Protein AF-A0A7X3SJD2-F1 (afdb_monomer_lite)

Sequence (103 aa):
MMNTTEATETREVTVKELVAAFKGKYINVSPMDHYGISINMQKATLELEEDDCSELYLVSRDEENRVTASICIDEDSIENIEKYDGTYTLNFAFCMTSVDISE

Secondary structure (DSSP, 8-state):
----------EE--HHHHHHHHTT--EEE--SS-SS----EEEEEEEEE-SSS-EEEEEEE-TT--EEEEEEEEGGGEEEEEEETTEEEEEEPSSPPP-----

Foldseek 3Di:
DDPPPPPQDKDWDALVVVLVLQPPHFDWDFAPDDDPDTDTDGRWHWDWDPPPWIKIKTFDADPVRDTPDIDIDTSQQFPIWIDGPNDIDTDGDPDDDDDDDDD

pLDDT: me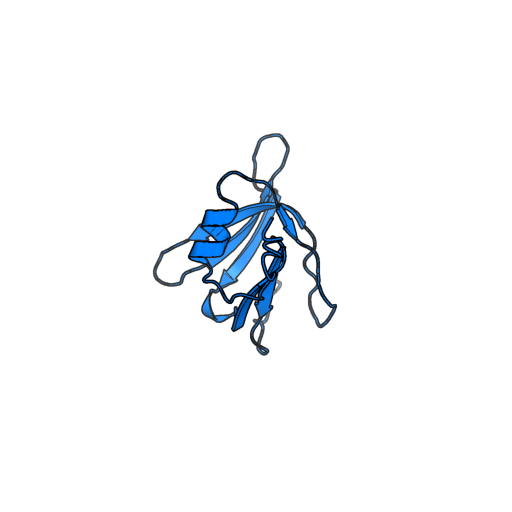an 85.81, std 13.48, range [36.19, 96.75]

Organism: NCBI:txid2681861

Structure (mmCIF, N/CA/C/O backbone):
data_AF-A0A7X3SJD2-F1
#
_entry.id   AF-A0A7X3SJD2-F1
#
loop_
_atom_site.group_PDB
_atom_site.id
_atom_site.type_symbol
_atom_site.label_atom_id
_atom_site.label_alt_id
_atom_site.label_comp_id
_atom_site.label_asym_id
_atom_site.label_entity_id
_atom_site.label_seq_id
_atom_site.pdbx_PDB_ins_code
_atom_site.Cartn_x
_atom_site.Cartn_y
_atom_site.Cartn_z
_atom_site.occupancy
_atom_site.B_iso_or_equiv
_atom_site.auth_seq_id
_atom_site.auth_comp_id
_atom_site.auth_asym_id
_atom_site.auth_atom_id
_atom_site.pdbx_PDB_model_num
ATOM 1 N N . MET A 1 1 ? -14.424 16.499 36.599 1.00 41.00 1 MET A N 1
ATOM 2 C CA . MET A 1 1 ? -14.407 16.336 35.133 1.00 41.00 1 MET A CA 1
ATOM 3 C C . MET A 1 1 ? -13.328 15.314 34.837 1.00 41.00 1 MET A C 1
ATOM 5 O O . MET A 1 1 ? -12.188 15.558 35.209 1.00 41.00 1 MET A O 1
ATOM 9 N N . MET A 1 2 ? -13.693 14.131 34.341 1.00 36.19 2 MET A N 1
ATOM 10 C CA . MET A 1 2 ? -12.709 13.117 33.958 1.00 36.19 2 MET A CA 1
ATOM 11 C C . MET A 1 2 ? -12.078 13.563 32.644 1.00 36.19 2 MET A C 1
ATOM 13 O O . MET A 1 2 ? -12.776 13.722 31.649 1.00 36.19 2 MET A O 1
ATOM 17 N N . ASN A 1 3 ? -10.776 13.825 32.683 1.00 46.53 3 ASN A N 1
ATOM 18 C CA . ASN A 1 3 ? -9.970 14.055 31.499 1.00 46.53 3 ASN A CA 1
ATOM 19 C C . ASN A 1 3 ? -9.703 12.667 30.904 1.00 46.53 3 ASN A C 1
ATOM 21 O O . ASN A 1 3 ? -8.821 11.953 31.375 1.00 46.53 3 ASN A O 1
ATOM 25 N N . THR A 1 4 ? -10.537 12.226 29.967 1.00 45.44 4 THR A N 1
ATOM 26 C CA . THR A 1 4 ? -10.240 11.040 29.162 1.00 45.44 4 THR A CA 1
ATOM 27 C C . THR A 1 4 ? -9.151 11.428 28.180 1.00 45.44 4 THR A C 1
ATOM 29 O O . THR A 1 4 ? -9.427 11.904 27.084 1.00 45.44 4 THR A O 1
ATOM 32 N N . THR A 1 5 ? -7.899 11.280 28.601 1.00 51.12 5 THR A N 1
ATOM 33 C CA . THR A 1 5 ? -6.797 11.117 27.661 1.00 51.12 5 THR A CA 1
ATOM 34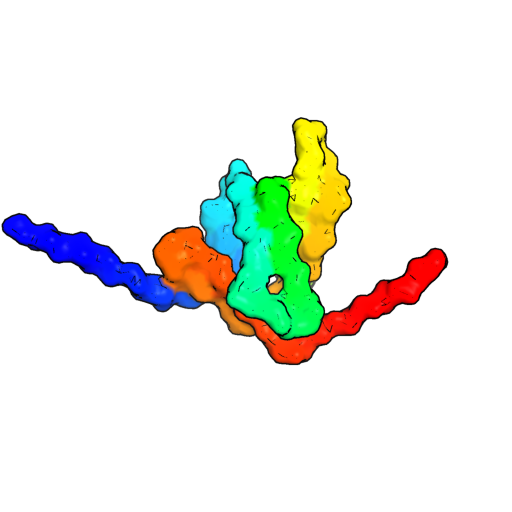 C C . THR A 1 5 ? -7.088 9.804 26.944 1.00 51.12 5 THR A C 1
ATOM 36 O O . THR A 1 5 ? -6.934 8.737 27.537 1.00 51.12 5 THR A O 1
ATOM 39 N N . GLU A 1 6 ? -7.626 9.866 25.726 1.00 55.78 6 GLU A N 1
ATOM 40 C CA . GLU A 1 6 ? -7.624 8.706 24.839 1.00 55.78 6 GLU A CA 1
ATOM 41 C C . GLU A 1 6 ? -6.155 8.312 24.688 1.00 55.78 6 GLU A C 1
ATOM 43 O O . GLU A 1 6 ? -5.354 9.071 24.146 1.00 55.78 6 GLU A O 1
ATOM 48 N N . ALA A 1 7 ? -5.765 7.194 25.297 1.00 53.19 7 ALA A N 1
ATOM 49 C CA . ALA A 1 7 ? -4.438 6.654 25.088 1.00 53.19 7 ALA A CA 1
ATOM 50 C C . ALA A 1 7 ? -4.351 6.293 23.603 1.00 53.19 7 ALA A C 1
ATOM 52 O O . ALA A 1 7 ? -5.101 5.443 23.122 1.00 53.19 7 ALA A O 1
ATOM 53 N N . THR A 1 8 ? -3.490 6.987 22.864 1.00 61.78 8 THR A N 1
ATOM 54 C CA . THR A 1 8 ? -3.167 6.667 21.475 1.00 61.78 8 THR A CA 1
ATOM 55 C C . THR A 1 8 ? -2.348 5.380 21.483 1.00 61.78 8 THR A C 1
ATOM 57 O O . THR A 1 8 ? -1.121 5.398 21.501 1.00 61.78 8 THR A O 1
ATOM 60 N N . GLU A 1 9 ? -3.030 4.242 21.579 1.00 71.69 9 GLU A N 1
ATOM 61 C CA . GLU A 1 9 ? -2.398 2.929 21.504 1.00 71.69 9 GLU A CA 1
ATOM 62 C C . GLU A 1 9 ? -2.131 2.571 20.040 1.00 71.69 9 GLU A C 1
ATOM 64 O O . GLU A 1 9 ? -3.000 2.730 19.175 1.00 71.69 9 GLU A O 1
ATOM 69 N N . THR A 1 10 ? -0.921 2.085 19.760 1.00 83.31 10 THR A N 1
ATOM 70 C CA . THR A 1 10 ? -0.603 1.456 18.476 1.00 83.31 10 THR A CA 1
ATOM 71 C C . THR A 1 10 ? -1.438 0.187 18.344 1.00 83.31 10 THR A C 1
ATOM 73 O O . THR A 1 10 ? -1.389 -0.682 19.216 1.00 83.31 10 THR A O 1
ATOM 76 N N . ARG A 1 11 ? -2.216 0.079 17.264 1.00 93.00 11 ARG A N 1
ATOM 77 C CA . ARG A 1 11 ? -3.063 -1.089 16.982 1.00 93.00 11 ARG A CA 1
ATOM 78 C C . ARG A 1 11 ? -2.701 -1.685 15.631 1.00 93.00 11 ARG A C 1
ATOM 80 O O . ARG A 1 11 ? -2.683 -0.959 14.640 1.00 93.00 11 ARG A O 1
ATOM 87 N N . GLU A 1 12 ? -2.502 -2.995 15.589 1.00 94.38 12 GLU A N 1
ATOM 88 C CA . GLU A 1 12 ? -2.355 -3.742 14.340 1.00 94.38 12 GLU A CA 1
ATOM 89 C C . GLU A 1 12 ? -3.703 -3.859 13.606 1.00 94.38 12 GLU A C 1
ATOM 91 O O . GLU A 1 12 ? -4.750 -4.040 14.239 1.00 94.38 12 GLU A O 1
ATOM 96 N N . VAL A 1 13 ? -3.699 -3.702 12.282 1.00 94.25 13 VAL A N 1
ATOM 97 C CA . VAL A 1 13 ? -4.904 -3.742 11.438 1.00 94.25 13 VAL A CA 1
ATOM 98 C C . VAL A 1 13 ? -4.687 -4.578 10.181 1.00 94.25 13 VAL A C 1
ATOM 100 O O . VAL A 1 13 ? -3.565 -4.781 9.736 1.00 94.25 13 VAL A O 1
ATOM 103 N N . THR A 1 14 ? -5.782 -5.018 9.573 1.00 93.88 14 THR A N 1
ATOM 104 C CA . THR A 1 14 ? -5.765 -5.738 8.288 1.00 93.88 14 THR A CA 1
ATOM 105 C C . THR A 1 14 ? -5.697 -4.792 7.081 1.00 93.88 14 THR A C 1
ATOM 107 O O . THR A 1 14 ? -6.076 -3.617 7.178 1.00 93.88 14 THR A O 1
ATOM 110 N N . VAL A 1 15 ? -5.315 -5.310 5.903 1.00 94.19 15 VAL A N 1
ATOM 111 C CA . VAL A 1 15 ? -5.378 -4.563 4.626 1.00 94.19 15 VAL A CA 1
ATOM 112 C C . VAL A 1 15 ? -6.801 -4.060 4.360 1.00 94.19 15 VAL A C 1
ATOM 114 O O . VAL A 1 15 ? -7.010 -2.909 3.969 1.00 94.19 15 VAL A O 1
ATOM 117 N N . LYS A 1 16 ? -7.810 -4.884 4.659 1.00 93.62 16 LYS A N 1
ATOM 118 C CA . LYS A 1 16 ? -9.228 -4.522 4.509 1.00 93.62 16 LYS A CA 1
ATOM 119 C C . LYS A 1 16 ? -9.626 -3.341 5.390 1.00 93.62 16 LYS A C 1
ATOM 121 O O . LYS A 1 16 ? -10.315 -2.432 4.924 1.00 93.62 16 LYS A O 1
ATOM 126 N N . GLU A 1 17 ? -9.187 -3.317 6.649 1.00 94.62 17 GLU A N 1
ATOM 127 C CA . GLU A 1 17 ? -9.427 -2.181 7.547 1.00 94.62 17 GLU A CA 1
ATOM 128 C C . GLU A 1 17 ? -8.736 -0.903 7.053 1.00 94.62 17 GLU A C 1
ATOM 130 O O . GLU A 1 17 ? -9.344 0.171 7.099 1.00 94.62 17 GLU A O 1
ATOM 135 N N . LEU A 1 18 ? -7.501 -1.014 6.550 1.00 95.69 18 LEU A N 1
ATOM 136 C CA . LEU A 1 18 ? -6.763 0.102 5.957 1.00 95.69 18 LEU A CA 1
ATOM 137 C C . LEU A 1 18 ? -7.529 0.701 4.765 1.00 95.69 18 LEU A C 1
ATOM 139 O O . LEU A 1 18 ? -7.819 1.899 4.747 1.00 95.69 18 LEU A O 1
ATOM 143 N N . VAL A 1 19 ? -7.907 -0.127 3.789 1.00 95.19 19 VAL A N 1
ATOM 144 C CA . VAL A 1 19 ? -8.611 0.312 2.572 1.00 95.19 19 VAL A CA 1
ATOM 145 C C . VAL A 1 19 ? -9.972 0.917 2.922 1.00 95.19 19 VAL A C 1
ATOM 147 O O . VAL A 1 19 ? -10.335 1.985 2.421 1.00 95.19 19 VAL A O 1
ATOM 150 N N . ALA A 1 20 ? -10.710 0.302 3.851 1.00 95.00 20 ALA A N 1
ATOM 151 C CA . ALA A 1 20 ? -11.983 0.835 4.326 1.00 95.00 20 ALA A CA 1
ATOM 152 C C . ALA A 1 20 ? -11.838 2.228 4.968 1.00 95.00 20 ALA A C 1
ATOM 154 O O . ALA A 1 20 ? -12.688 3.095 4.746 1.00 95.00 20 ALA A O 1
ATOM 155 N N . ALA A 1 21 ? -10.758 2.482 5.716 1.00 95.56 21 ALA A N 1
ATOM 156 C CA . ALA A 1 21 ? -10.517 3.772 6.368 1.00 95.56 21 ALA A CA 1
ATOM 157 C C . ALA A 1 21 ? -10.307 4.933 5.372 1.00 95.56 21 ALA A C 1
ATOM 159 O O . ALA A 1 21 ? -10.653 6.090 5.674 1.00 95.56 21 ALA A O 1
ATOM 160 N N . PHE A 1 22 ? -9.785 4.626 4.180 1.00 95.88 22 PHE A N 1
ATOM 161 C CA . PHE A 1 22 ? -9.461 5.596 3.129 1.00 95.88 22 PHE A CA 1
ATOM 162 C C . PHE A 1 22 ? -10.364 5.527 1.895 1.00 95.88 22 PHE A C 1
ATOM 164 O O . PHE A 1 22 ? -10.127 6.246 0.925 1.00 95.88 22 PHE A O 1
ATOM 171 N N . LYS A 1 23 ? -11.447 4.743 1.932 1.00 94.81 23 LYS A N 1
ATOM 172 C CA . LYS A 1 23 ? -12.394 4.636 0.817 1.00 94.81 23 LYS A CA 1
ATOM 173 C C . LYS A 1 23 ? -12.902 6.013 0.369 1.00 94.81 23 LYS A C 1
ATOM 175 O O . LYS A 1 23 ? -13.494 6.756 1.152 1.00 94.81 23 LYS A O 1
ATOM 180 N N . GLY A 1 24 ? -12.671 6.337 -0.906 1.00 91.12 24 GLY A N 1
ATOM 181 C CA . GLY A 1 24 ? -13.066 7.610 -1.522 1.00 91.12 24 GLY A CA 1
AT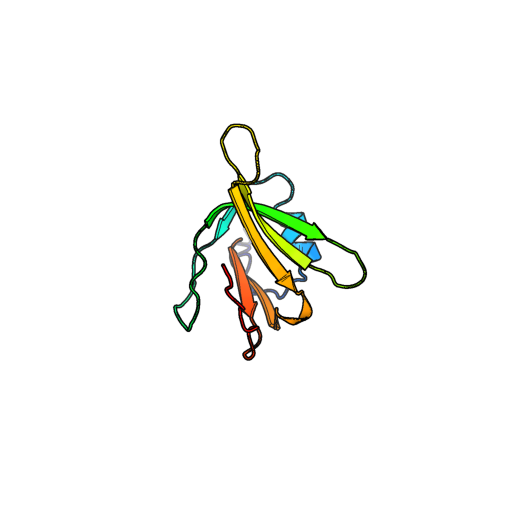OM 182 C C . GLY A 1 24 ? -12.233 8.826 -1.096 1.00 91.12 24 GLY A C 1
ATOM 183 O O . GLY A 1 24 ? -12.629 9.955 -1.381 1.00 91.12 24 GLY A O 1
ATOM 184 N N . LYS A 1 25 ? -11.105 8.622 -0.405 1.00 94.31 25 LYS A N 1
ATOM 185 C CA . LYS A 1 25 ? -10.184 9.681 0.018 1.00 94.31 25 LYS A CA 1
ATOM 186 C C . LYS A 1 25 ? -8.877 9.589 -0.754 1.00 94.31 25 LYS A C 1
ATOM 188 O O . LYS A 1 25 ? -8.455 8.510 -1.160 1.00 94.31 25 LYS A O 1
ATOM 193 N N . TYR A 1 26 ? -8.218 10.734 -0.875 1.00 94.62 26 TYR A N 1
ATOM 194 C CA . TYR A 1 26 ? -6.829 10.787 -1.298 1.00 94.62 26 TYR A CA 1
ATOM 195 C C . TYR A 1 26 ? -5.902 10.616 -0.099 1.00 94.62 26 TYR A C 1
ATOM 197 O O . TYR A 1 26 ? -6.168 11.157 0.978 1.00 94.62 26 TYR A O 1
ATOM 205 N N . ILE A 1 27 ? -4.808 9.895 -0.313 1.00 95.25 27 ILE A N 1
ATOM 206 C CA . ILE A 1 27 ? -3.746 9.677 0.661 1.00 95.25 27 ILE A CA 1
ATOM 207 C C . ILE A 1 27 ? -2.415 10.204 0.137 1.00 95.25 27 ILE A C 1
ATOM 209 O O . ILE A 1 27 ? -2.204 10.350 -1.070 1.00 95.25 27 ILE A O 1
ATOM 213 N N . ASN A 1 28 ? -1.509 10.453 1.073 1.00 94.94 28 ASN A N 1
ATOM 214 C CA . ASN A 1 28 ? -0.103 10.663 0.781 1.00 94.94 28 ASN A CA 1
ATOM 215 C C . ASN A 1 28 ? 0.665 9.475 1.351 1.00 94.94 28 ASN A C 1
ATOM 217 O O . ASN A 1 28 ? 0.472 9.117 2.512 1.00 94.94 28 ASN A O 1
ATOM 221 N N . VAL A 1 29 ? 1.513 8.877 0.525 1.00 94.69 29 VAL A N 1
ATOM 222 C CA . VAL A 1 29 ? 2.406 7.787 0.907 1.00 94.69 29 VAL A CA 1
ATOM 223 C C . VAL A 1 29 ? 3.795 8.380 1.019 1.00 94.69 29 VAL A C 1
ATOM 225 O O . VAL A 1 29 ? 4.289 8.989 0.069 1.00 94.69 29 VAL A O 1
ATOM 228 N N . SER A 1 30 ? 4.406 8.208 2.183 1.00 93.25 30 SER A N 1
ATOM 229 C CA . SER A 1 30 ? 5.749 8.692 2.471 1.00 93.25 30 SER A CA 1
ATOM 230 C C . SER A 1 30 ? 6.582 7.544 3.033 1.00 93.25 30 SER A C 1
ATOM 232 O O . SER A 1 30 ? 6.061 6.759 3.826 1.00 93.25 30 SER A O 1
ATOM 234 N N . PRO A 1 31 ? 7.868 7.453 2.673 1.00 90.19 31 PRO A N 1
ATOM 235 C CA . PRO A 1 31 ? 8.769 6.471 3.258 1.00 90.19 31 PRO A CA 1
ATOM 236 C C . PRO A 1 31 ? 9.021 6.809 4.734 1.00 90.19 31 PRO A C 1
ATOM 238 O O . PRO A 1 31 ? 9.267 7.969 5.069 1.00 90.19 31 PRO A O 1
ATOM 241 N N . MET A 1 32 ? 8.965 5.802 5.609 1.00 86.44 32 MET A N 1
ATOM 242 C CA . MET A 1 32 ? 9.366 5.945 7.016 1.00 86.44 32 MET A CA 1
ATOM 243 C C . MET A 1 32 ? 10.891 5.829 7.184 1.00 86.44 32 MET A C 1
ATOM 245 O O . MET A 1 32 ? 11.468 6.507 8.030 1.00 86.44 32 MET A O 1
ATOM 249 N N . ASP A 1 33 ? 11.533 5.016 6.341 1.00 79.50 33 ASP A N 1
ATOM 250 C CA . ASP A 1 33 ? 12.984 4.844 6.217 1.00 79.50 33 ASP A CA 1
ATOM 251 C C . ASP A 1 33 ? 13.336 4.491 4.753 1.00 79.50 33 ASP A C 1
ATOM 253 O O . ASP A 1 33 ? 12.449 4.271 3.922 1.00 79.50 33 ASP A O 1
ATOM 257 N N . HIS A 1 34 ? 14.623 4.440 4.419 1.00 69.31 34 HIS A N 1
ATOM 258 C CA . HIS A 1 34 ? 15.157 4.162 3.096 1.00 69.31 34 HIS A CA 1
ATOM 259 C C . HIS A 1 34 ? 16.109 2.957 3.119 1.00 69.31 34 HIS A C 1
ATOM 261 O O . HIS A 1 34 ? 17.329 3.104 3.214 1.00 69.31 34 HIS A O 1
ATOM 267 N N . TYR A 1 35 ? 15.550 1.763 2.916 1.00 67.88 35 TYR A N 1
ATOM 268 C CA . TYR A 1 35 ? 16.306 0.553 2.588 1.00 67.88 35 TYR A CA 1
ATOM 269 C C . TYR A 1 35 ? 15.786 -0.043 1.273 1.00 67.88 35 TYR A C 1
ATOM 271 O O . TYR A 1 35 ? 14.626 -0.426 1.168 1.00 67.88 35 TYR A O 1
ATOM 279 N N . GLY A 1 36 ? 16.638 -0.118 0.245 1.00 73.75 36 GLY A N 1
ATOM 280 C CA . GLY A 1 36 ? 16.256 -0.650 -1.068 1.00 73.75 36 GLY A CA 1
ATOM 281 C C . GLY A 1 36 ? 15.376 0.312 -1.879 1.00 73.75 36 GLY A C 1
ATOM 282 O O . GLY A 1 36 ? 15.907 1.145 -2.612 1.00 73.75 36 GLY A O 1
ATOM 283 N N . ILE A 1 37 ? 14.048 0.192 -1.761 1.00 78.19 37 ILE A N 1
ATOM 284 C CA . ILE A 1 37 ? 13.050 0.959 -2.531 1.00 78.19 37 ILE A CA 1
ATOM 285 C C . ILE A 1 37 ? 12.349 1.967 -1.614 1.00 78.19 37 ILE A C 1
ATOM 287 O O . ILE A 1 37 ? 11.902 1.629 -0.524 1.00 78.19 37 ILE A O 1
ATOM 291 N N . SER A 1 38 ? 12.214 3.209 -2.081 1.00 85.44 38 SER A N 1
ATOM 292 C CA . SER A 1 38 ? 11.475 4.266 -1.388 1.00 85.44 38 SER A CA 1
ATOM 293 C C . SER A 1 38 ? 10.225 4.634 -2.179 1.00 85.44 38 SER A C 1
ATOM 295 O O . SER A 1 38 ? 10.334 5.142 -3.295 1.00 85.44 38 SER A O 1
ATOM 297 N N . ILE A 1 39 ? 9.045 4.441 -1.589 1.00 88.56 39 ILE A N 1
ATOM 298 C CA . ILE A 1 39 ? 7.763 4.779 -2.214 1.00 88.56 39 ILE A CA 1
ATOM 299 C C . ILE A 1 39 ? 7.297 6.141 -1.699 1.00 88.56 39 ILE A C 1
ATOM 301 O O . ILE A 1 39 ? 7.072 6.320 -0.504 1.00 88.56 39 ILE A O 1
ATOM 305 N N . ASN A 1 40 ? 7.149 7.108 -2.606 1.00 92.69 40 ASN A N 1
ATOM 306 C CA . ASN A 1 40 ? 6.554 8.408 -2.310 1.00 92.69 40 ASN A CA 1
ATOM 307 C C . ASN A 1 40 ? 5.476 8.718 -3.347 1.00 92.69 40 ASN A C 1
ATOM 309 O O . ASN A 1 40 ? 5.758 8.760 -4.545 1.00 92.69 40 ASN A O 1
ATOM 313 N N . MET A 1 41 ? 4.247 8.924 -2.883 1.00 94.12 41 MET A N 1
ATOM 314 C CA . MET A 1 41 ? 3.103 9.233 -3.734 1.00 94.12 41 MET A CA 1
ATOM 315 C C . MET A 1 41 ? 2.271 10.332 -3.083 1.00 94.12 41 MET A C 1
ATOM 317 O O . MET A 1 41 ? 1.993 10.292 -1.886 1.00 94.12 41 MET A O 1
ATOM 321 N N . GLN A 1 42 ? 1.842 11.310 -3.875 1.00 91.75 42 GLN A N 1
ATOM 322 C CA . GLN A 1 42 ? 0.935 12.365 -3.431 1.00 91.75 42 GLN A CA 1
ATOM 323 C C . GLN A 1 42 ? -0.414 12.171 -4.104 1.00 91.75 42 GLN A C 1
ATOM 325 O O . GLN A 1 42 ? -0.466 11.875 -5.298 1.00 91.75 42 GLN A O 1
ATOM 330 N N . LYS A 1 43 ? -1.497 12.402 -3.356 1.00 91.75 43 LYS A N 1
ATOM 331 C CA . LYS A 1 43 ? -2.862 12.357 -3.897 1.00 91.75 43 LYS A CA 1
ATOM 332 C C . LYS A 1 43 ? -3.222 10.988 -4.516 1.00 91.75 43 LYS A C 1
ATOM 334 O O . LYS A 1 43 ? -3.919 10.925 -5.525 1.00 91.75 43 LYS A O 1
ATOM 339 N N . ALA A 1 44 ? -2.750 9.904 -3.900 1.00 94.50 44 ALA A N 1
ATOM 340 C CA . ALA A 1 44 ? -3.033 8.532 -4.322 1.00 94.50 44 ALA A CA 1
ATOM 341 C C . ALA A 1 44 ? -4.360 8.010 -3.738 1.00 94.50 44 ALA A C 1
ATOM 343 O O . ALA A 1 44 ? -4.889 8.582 -2.785 1.00 94.50 44 ALA A O 1
ATOM 344 N N . THR A 1 45 ? -4.891 6.918 -4.282 1.00 95.88 45 THR A N 1
ATOM 345 C CA . THR A 1 45 ? -6.017 6.148 -3.731 1.00 95.88 45 THR A CA 1
ATOM 346 C C . THR A 1 45 ? -5.562 4.747 -3.331 1.00 95.88 45 THR A C 1
ATOM 348 O O . THR A 1 45 ? -4.597 4.228 -3.890 1.00 95.88 45 THR A O 1
ATOM 351 N N . LEU A 1 46 ? -6.253 4.151 -2.352 1.00 95.69 46 LEU A N 1
ATOM 352 C CA . LEU A 1 46 ? -6.093 2.740 -1.999 1.00 95.69 46 LEU A CA 1
ATOM 353 C C . LEU A 1 46 ? -7.198 1.919 -2.647 1.00 95.69 46 LEU A C 1
ATOM 355 O O . LEU A 1 46 ? -8.380 2.240 -2.492 1.00 95.69 46 LEU A O 1
ATOM 359 N N . GLU A 1 47 ? -6.803 0.859 -3.335 1.00 94.75 47 GLU A N 1
ATOM 360 C CA . GLU A 1 47 ? -7.700 -0.093 -3.982 1.00 94.75 47 GLU A CA 1
ATOM 361 C C . GLU A 1 47 ? -7.303 -1.510 -3.549 1.00 94.75 47 GLU A C 1
ATOM 363 O O . GLU A 1 47 ? -6.140 -1.762 -3.243 1.00 94.75 47 GLU A O 1
ATOM 368 N N . LEU A 1 48 ? -8.287 -2.402 -3.439 1.00 93.38 48 LEU A N 1
ATOM 369 C CA . LEU A 1 48 ? -8.088 -3.791 -3.033 1.00 93.38 48 LEU A CA 1
ATOM 370 C C . LEU A 1 48 ? -8.717 -4.691 -4.086 1.00 93.38 48 LEU A C 1
ATOM 372 O O . LEU A 1 48 ? -9.911 -4.549 -4.365 1.00 93.38 48 LEU A O 1
ATOM 376 N N . GLU A 1 49 ? -7.920 -5.599 -4.628 1.00 92.00 49 GLU A N 1
ATOM 377 C CA . GLU A 1 49 ? -8.393 -6.720 -5.432 1.00 92.00 49 GLU A CA 1
ATOM 378 C C . GLU A 1 49 ? -8.526 -7.933 -4.506 1.00 92.00 49 GLU A C 1
ATOM 380 O O . GLU A 1 49 ? -7.582 -8.284 -3.807 1.00 92.00 49 GLU A O 1
ATOM 385 N N . GLU A 1 50 ? -9.732 -8.504 -4.416 1.00 82.56 50 GLU A N 1
ATOM 386 C CA . GLU A 1 50 ? -10.068 -9.599 -3.486 1.00 82.56 50 GLU A CA 1
ATOM 387 C C . GLU A 1 50 ? -10.156 -10.967 -4.194 1.00 82.56 50 GLU A C 1
ATOM 389 O O . GLU A 1 50 ? -10.888 -11.844 -3.731 1.00 82.56 50 GLU A O 1
ATOM 394 N N . ASP A 1 51 ? -9.462 -11.134 -5.324 1.00 79.50 51 ASP A N 1
ATOM 395 C CA . ASP A 1 51 ? -9.396 -12.407 -6.054 1.00 79.50 51 ASP A CA 1
ATOM 396 C C . ASP A 1 51 ? -8.506 -13.429 -5.296 1.00 79.50 51 ASP A C 1
ATOM 398 O O . ASP A 1 51 ? -8.335 -13.339 -4.080 1.00 79.50 51 ASP A O 1
ATOM 402 N N . ASP A 1 52 ? -7.980 -14.461 -5.967 1.00 62.38 52 ASP A N 1
ATOM 403 C CA . ASP A 1 52 ? -7.293 -15.593 -5.311 1.00 62.38 52 ASP A CA 1
ATOM 404 C C . ASP A 1 52 ? -6.072 -15.185 -4.448 1.00 62.38 52 ASP A C 1
ATOM 406 O O . ASP A 1 52 ? -5.723 -15.915 -3.517 1.00 62.38 52 ASP A O 1
ATOM 410 N N . CYS A 1 53 ? -5.476 -14.014 -4.707 1.00 64.25 53 CYS A N 1
ATOM 411 C CA . CYS A 1 53 ? -4.515 -13.337 -3.833 1.00 64.25 53 CYS A CA 1
ATOM 412 C C . CYS A 1 53 ? -5.023 -11.916 -3.547 1.00 64.25 53 CYS A C 1
ATOM 414 O O . CYS A 1 53 ? -5.279 -11.160 -4.484 1.00 64.25 53 CYS A O 1
ATOM 416 N N . SER A 1 54 ? -5.169 -11.536 -2.272 1.00 84.81 54 SER A N 1
ATOM 417 C CA . SER A 1 54 ? -5.516 -10.156 -1.922 1.00 84.81 54 SER A CA 1
ATOM 418 C C . SER A 1 54 ? -4.368 -9.225 -2.317 1.00 84.81 54 SER A C 1
ATOM 420 O O . SER A 1 54 ? -3.277 -9.307 -1.752 1.00 84.81 54 SER A O 1
ATOM 422 N N . GLU A 1 55 ? -4.615 -8.292 -3.229 1.00 92.19 55 GLU A N 1
ATOM 423 C CA . GLU A 1 55 ? -3.599 -7.342 -3.685 1.00 92.19 55 GLU A CA 1
ATOM 424 C C . GLU A 1 55 ? -3.978 -5.907 -3.303 1.00 92.19 55 GLU A C 1
ATOM 426 O O . GLU A 1 55 ? -5.053 -5.400 -3.641 1.00 92.19 55 GLU A O 1
ATOM 431 N N . LEU A 1 56 ? -3.075 -5.228 -2.592 1.00 94.06 56 LEU A N 1
ATOM 432 C CA . LEU A 1 56 ? -3.200 -3.818 -2.246 1.00 94.06 56 LEU A CA 1
ATOM 433 C C . LEU A 1 56 ? -2.584 -2.946 -3.340 1.00 94.06 56 LEU A C 1
ATOM 435 O O . LEU A 1 56 ? -1.387 -3.009 -3.619 1.00 94.06 56 LEU A O 1
ATOM 439 N N . TYR A 1 57 ? -3.388 -2.038 -3.877 1.00 95.50 57 TYR A N 1
ATOM 440 C CA . TYR A 1 57 ? -2.971 -1.089 -4.895 1.00 95.50 57 TYR A CA 1
ATOM 441 C C . TYR A 1 57 ? -2.846 0.326 -4.326 1.00 95.50 57 TYR A C 1
ATOM 443 O O . TYR A 1 57 ? -3.806 0.899 -3.804 1.00 95.50 57 TYR A O 1
ATOM 451 N N . LEU A 1 58 ? -1.664 0.923 -4.497 1.00 96.06 58 LEU A N 1
ATOM 452 C CA . LEU A 1 58 ? -1.439 2.361 -4.355 1.00 96.06 58 LEU A CA 1
ATOM 453 C C . LEU A 1 58 ? -1.562 2.995 -5.741 1.00 96.06 58 LEU A C 1
ATOM 455 O O . LEU A 1 58 ? -0.709 2.763 -6.596 1.00 96.06 58 LEU A O 1
ATOM 459 N N . VAL A 1 59 ? -2.605 3.788 -5.987 1.00 96.75 59 VAL A N 1
ATOM 460 C CA . VAL A 1 59 ? -2.926 4.280 -7.337 1.00 96.75 59 VAL A CA 1
ATOM 461 C C . VAL A 1 59 ? -2.806 5.797 -7.408 1.00 96.75 59 VAL A C 1
ATOM 463 O O . VAL A 1 59 ? -3.482 6.519 -6.682 1.00 96.75 59 VAL A O 1
ATOM 466 N N . SER A 1 60 ? -1.964 6.301 -8.308 1.00 95.00 60 SER A N 1
ATOM 467 C CA . SER A 1 60 ? -1.893 7.724 -8.651 1.00 95.00 60 SER A CA 1
ATOM 468 C C . SER A 1 60 ? -2.804 8.028 -9.837 1.00 95.00 60 SER A C 1
ATOM 470 O O . SER A 1 60 ? -2.884 7.242 -10.788 1.00 95.00 60 SER A O 1
ATOM 472 N N . ARG A 1 61 ? -3.485 9.178 -9.799 1.00 90.69 61 ARG A N 1
ATOM 473 C CA . ARG A 1 61 ? -4.434 9.599 -10.837 1.00 90.69 61 ARG A CA 1
ATOM 474 C C . ARG A 1 61 ? -4.209 11.047 -11.257 1.00 90.69 61 ARG A C 1
ATOM 476 O O . ARG A 1 61 ? -3.784 11.872 -10.450 1.00 90.69 61 ARG A O 1
ATOM 483 N N . ASP A 1 62 ? -4.485 11.351 -12.522 1.00 91.25 62 ASP A N 1
ATOM 484 C CA . ASP A 1 62 ? -4.492 12.727 -13.024 1.00 91.25 62 ASP A CA 1
ATOM 485 C C . ASP A 1 62 ? -5.814 13.457 -12.719 1.00 91.25 62 ASP A C 1
ATOM 487 O O . ASP A 1 62 ? -6.721 12.927 -12.074 1.00 91.25 62 ASP A O 1
ATOM 491 N N . GLU A 1 63 ? -5.930 14.705 -13.176 1.00 90.00 63 GLU A N 1
ATOM 492 C CA . GLU A 1 63 ? -7.119 15.542 -12.960 1.00 90.00 63 GLU A CA 1
ATOM 493 C C . GLU A 1 63 ? -8.380 15.015 -13.670 1.00 90.00 63 GLU A C 1
ATOM 495 O O . GLU A 1 63 ? -9.493 15.345 -13.263 1.00 90.00 63 GLU A O 1
ATOM 500 N N . GLU A 1 64 ? -8.219 14.164 -14.688 1.00 93.56 64 GLU A N 1
ATOM 501 C CA . GLU A 1 64 ? -9.304 13.483 -15.404 1.00 93.56 64 GLU A CA 1
ATOM 502 C C . GLU A 1 64 ? -9.623 12.104 -14.798 1.00 93.56 64 GLU A C 1
ATOM 504 O O . GLU A 1 64 ? -10.393 11.332 -15.372 1.00 93.56 64 GLU A O 1
ATOM 509 N N . ASN A 1 65 ? -9.058 11.791 -13.625 1.00 87.31 65 ASN A N 1
ATOM 510 C CA . ASN A 1 65 ? -9.214 10.524 -12.908 1.00 87.31 65 ASN A CA 1
ATOM 511 C C . ASN A 1 65 ? -8.610 9.300 -13.634 1.00 87.31 65 ASN A C 1
ATOM 513 O O . ASN A 1 65 ? -8.925 8.151 -13.298 1.00 87.31 65 ASN A O 1
ATOM 517 N N . ARG A 1 66 ? -7.716 9.512 -14.606 1.00 92.62 66 ARG A N 1
ATOM 518 C CA . ARG A 1 66 ? -6.989 8.431 -15.288 1.00 92.62 66 ARG A CA 1
ATOM 519 C C . AR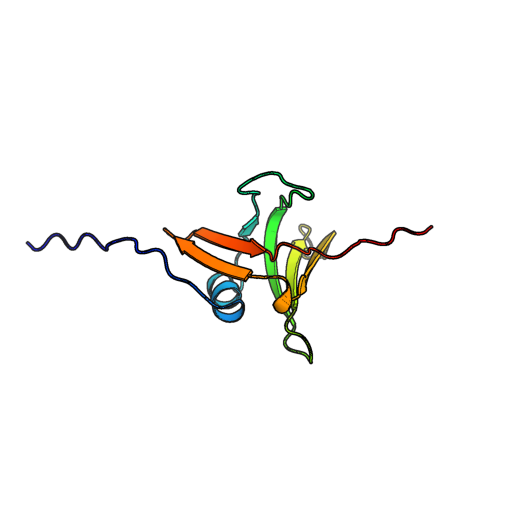G A 1 66 ? -5.826 7.960 -14.425 1.00 92.62 66 ARG A C 1
ATOM 521 O O . ARG A 1 66 ? -5.151 8.781 -13.809 1.00 92.62 66 ARG A O 1
ATOM 528 N N . VAL A 1 67 ? -5.576 6.650 -14.398 1.00 93.94 67 VAL A N 1
ATOM 529 C CA . VAL A 1 67 ? -4.426 6.069 -13.686 1.00 93.94 67 VAL A CA 1
ATOM 530 C C . VAL A 1 67 ? -3.132 6.503 -14.372 1.00 93.94 67 VAL A C 1
ATOM 532 O O . VAL A 1 67 ? -2.978 6.311 -15.576 1.00 93.94 67 VAL A O 1
ATOM 535 N N . THR A 1 68 ? -2.210 7.089 -13.610 1.00 94.12 68 THR A N 1
ATOM 536 C CA . THR A 1 68 ? -0.893 7.534 -14.102 1.00 94.12 68 THR A CA 1
ATOM 537 C C . THR A 1 68 ? 0.249 6.660 -13.602 1.00 94.12 68 THR A C 1
ATOM 539 O O . THR A 1 68 ? 1.279 6.564 -14.263 1.00 94.12 68 THR A O 1
ATOM 542 N N . ALA A 1 69 ? 0.066 6.015 -12.451 1.00 93.31 69 ALA A N 1
ATOM 543 C CA . ALA A 1 69 ? 0.973 5.025 -11.892 1.00 93.31 69 ALA A CA 1
ATOM 544 C C . ALA A 1 69 ? 0.219 4.162 -10.879 1.00 93.31 69 ALA A C 1
ATOM 546 O O . ALA A 1 69 ? -0.708 4.643 -10.221 1.00 93.31 69 ALA A O 1
ATOM 547 N N . SER A 1 70 ? 0.652 2.920 -10.708 1.00 94.06 70 SER A N 1
ATOM 548 C CA . SER A 1 70 ? 0.171 2.044 -9.645 1.00 94.06 70 SER A CA 1
ATOM 549 C C . SER A 1 70 ? 1.311 1.208 -9.085 1.00 94.06 70 SER A C 1
ATOM 551 O O . SER A 1 70 ? 2.206 0.800 -9.824 1.00 94.06 70 SER A O 1
ATOM 553 N N . ILE A 1 71 ? 1.258 0.940 -7.786 1.00 92.75 71 ILE A N 1
ATOM 554 C CA . ILE A 1 71 ? 2.093 -0.062 -7.126 1.00 92.75 71 ILE A CA 1
ATOM 555 C C . ILE A 1 71 ? 1.143 -1.125 -6.596 1.00 92.75 71 ILE A C 1
ATOM 557 O O . ILE A 1 71 ? 0.250 -0.792 -5.819 1.00 92.75 71 ILE A O 1
ATOM 561 N N . CYS A 1 72 ? 1.329 -2.362 -7.047 1.00 91.88 72 CYS A N 1
ATOM 562 C CA . CYS A 1 72 ? 0.646 -3.533 -6.511 1.00 91.88 72 CYS A CA 1
ATOM 563 C C . CYS A 1 72 ? 1.531 -4.175 -5.438 1.00 91.88 72 CYS A C 1
ATOM 565 O O . CYS A 1 72 ? 2.744 -4.305 -5.625 1.00 91.88 72 CYS A O 1
ATOM 567 N N . ILE A 1 73 ? 0.922 -4.520 -4.310 1.00 90.75 73 ILE A N 1
ATOM 568 C CA . ILE A 1 73 ? 1.560 -5.139 -3.157 1.00 90.75 73 ILE A CA 1
ATOM 569 C C . ILE A 1 73 ? 0.710 -6.348 -2.780 1.00 90.75 73 ILE A C 1
ATOM 571 O O . ILE A 1 73 ? -0.433 -6.189 -2.355 1.00 90.75 73 ILE A O 1
ATOM 575 N N . ASP A 1 74 ? 1.284 -7.537 -2.912 1.00 89.75 74 ASP A N 1
ATOM 576 C CA . ASP A 1 74 ? 0.687 -8.771 -2.401 1.00 89.75 74 A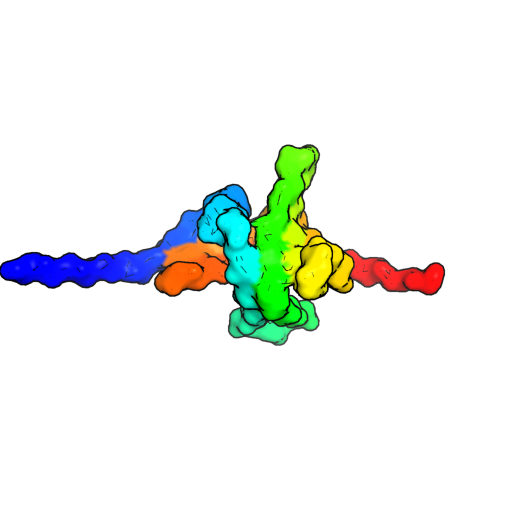SP A CA 1
ATOM 577 C C . ASP A 1 74 ? 0.527 -8.677 -0.871 1.00 89.75 74 ASP A C 1
ATOM 579 O O . ASP A 1 74 ? 1.468 -8.267 -0.180 1.00 89.75 74 ASP A O 1
ATOM 583 N N . GLU A 1 75 ? -0.646 -9.030 -0.336 1.00 87.94 75 GLU A N 1
ATOM 584 C CA . GLU A 1 75 ? -0.907 -9.057 1.109 1.00 87.94 75 GLU A CA 1
ATOM 585 C C . GLU A 1 75 ? 0.125 -9.920 1.856 1.00 87.94 75 GLU A C 1
ATOM 587 O O . GLU A 1 75 ? 0.578 -9.511 2.924 1.00 87.94 75 GLU A O 1
ATOM 592 N N . ASP A 1 76 ? 0.608 -11.016 1.260 1.00 87.50 76 ASP A N 1
ATOM 593 C CA . ASP A 1 76 ? 1.648 -11.871 1.856 1.00 87.50 76 ASP A CA 1
ATOM 594 C C . ASP A 1 76 ? 3.021 -11.172 1.956 1.00 87.50 76 ASP A C 1
ATOM 596 O O . ASP A 1 76 ? 3.894 -11.589 2.722 1.00 87.50 76 ASP A O 1
ATOM 600 N N . SER A 1 77 ? 3.235 -10.085 1.204 1.00 88.50 77 SER A N 1
ATOM 601 C CA . SER A 1 77 ? 4.437 -9.245 1.321 1.00 88.50 77 SER A CA 1
ATOM 602 C C . SER A 1 77 ? 4.358 -8.242 2.477 1.00 88.50 77 SER A C 1
ATOM 604 O O . SER A 1 77 ? 5.367 -7.605 2.797 1.00 88.50 77 SER A O 1
ATOM 606 N N . ILE A 1 78 ? 3.191 -8.074 3.105 1.00 91.19 78 ILE A N 1
ATOM 607 C CA . ILE A 1 78 ? 2.973 -7.172 4.239 1.00 91.19 78 ILE A CA 1
ATOM 608 C C . ILE A 1 78 ? 3.125 -7.978 5.533 1.00 91.19 78 ILE A C 1
ATOM 610 O O . ILE A 1 78 ? 2.335 -8.866 5.828 1.00 91.19 78 ILE A O 1
ATOM 614 N N . GLU A 1 79 ? 4.141 -7.654 6.333 1.00 92.12 79 GLU A N 1
ATOM 615 C CA . GLU A 1 79 ? 4.383 -8.308 7.623 1.00 92.12 79 GLU A CA 1
ATOM 616 C C . GLU A 1 79 ? 3.342 -7.889 8.664 1.00 92.12 79 GLU A C 1
ATOM 618 O O . GLU A 1 79 ? 2.793 -8.735 9.366 1.00 92.12 79 GLU A O 1
ATOM 623 N N . ASN A 1 80 ? 3.065 -6.587 8.764 1.00 94.19 80 ASN A N 1
ATOM 624 C CA . ASN A 1 80 ? 1.964 -6.052 9.560 1.00 94.19 80 ASN A CA 1
ATOM 625 C C . ASN A 1 80 ? 1.601 -4.623 9.115 1.00 94.19 80 ASN A C 1
ATOM 627 O O . ASN A 1 80 ? 2.321 -3.976 8.346 1.00 94.19 80 ASN A O 1
ATOM 631 N N . ILE A 1 81 ? 0.474 -4.121 9.629 1.00 95.75 81 ILE A N 1
ATOM 632 C CA . ILE A 1 81 ? 0.060 -2.725 9.462 1.00 95.75 81 ILE A CA 1
ATOM 633 C C . ILE A 1 81 ? -0.203 -2.126 10.836 1.00 95.75 81 ILE A C 1
ATOM 635 O O . ILE A 1 81 ? -1.153 -2.506 11.522 1.00 95.75 81 ILE A O 1
ATOM 639 N N . GLU A 1 82 ? 0.600 -1.142 11.222 1.00 96.19 82 GLU A N 1
ATOM 640 C CA . GLU A 1 82 ? 0.436 -0.426 12.482 1.00 96.19 82 GLU A CA 1
ATOM 641 C C . GLU A 1 82 ? -0.369 0.852 12.271 1.00 96.19 82 GLU A C 1
ATOM 643 O O . GLU A 1 82 ? -0.047 1.686 11.425 1.00 96.19 82 GLU A O 1
ATOM 648 N N . LYS A 1 83 ? -1.411 1.044 13.077 1.00 94.75 83 LYS A N 1
ATOM 649 C CA . LYS A 1 83 ? -2.148 2.302 13.154 1.00 94.75 83 LYS A CA 1
ATOM 650 C C . LYS A 1 83 ? -1.729 3.068 14.402 1.00 94.75 83 LYS A C 1
ATOM 652 O O . LYS A 1 83 ? -1.934 2.583 15.514 1.00 94.75 83 LYS A O 1
ATOM 657 N N . TYR A 1 84 ? -1.257 4.297 14.217 1.00 91.81 84 TYR A N 1
ATOM 658 C CA . TYR A 1 84 ? -0.940 5.230 15.296 1.00 91.81 84 TYR A CA 1
ATOM 659 C C . TYR A 1 84 ? -1.344 6.655 14.905 1.00 91.81 84 TYR A C 1
ATOM 661 O O . TYR A 1 84 ? -0.975 7.143 13.841 1.00 91.81 84 TYR A O 1
ATOM 669 N N . ASP A 1 85 ? -2.136 7.316 15.753 1.00 89.06 85 ASP A N 1
ATOM 670 C CA . ASP A 1 85 ? -2.564 8.717 15.577 1.00 89.06 85 ASP A CA 1
ATOM 671 C C . ASP A 1 85 ? -3.123 9.044 14.170 1.00 89.06 85 ASP A C 1
ATOM 673 O O . ASP A 1 85 ? -2.775 10.027 13.520 1.00 89.06 85 ASP A O 1
ATOM 677 N N . GLY A 1 86 ? -3.956 8.142 13.635 1.00 85.50 86 GLY A N 1
ATOM 678 C CA . GLY A 1 86 ? -4.563 8.287 12.303 1.00 85.50 86 GLY A CA 1
ATOM 679 C C . GLY A 1 86 ? -3.624 8.022 11.119 1.00 85.50 86 GLY A C 1
ATOM 680 O O . GLY A 1 86 ? -4.095 7.982 9.982 1.00 85.50 86 GLY A O 1
ATOM 681 N N . THR A 1 87 ? -2.341 7.780 11.381 1.00 92.31 87 THR A N 1
ATOM 682 C CA . THR A 1 87 ? -1.356 7.314 10.402 1.00 92.31 87 THR A CA 1
ATOM 683 C C . THR A 1 87 ? -1.329 5.790 10.390 1.00 92.31 87 THR A C 1
ATOM 685 O O . THR A 1 87 ? -1.500 5.150 11.429 1.00 92.31 87 THR A O 1
ATOM 688 N N . TYR A 1 88 ? -1.148 5.218 9.203 1.00 95.56 88 TYR A N 1
ATOM 689 C CA . TYR A 1 88 ? -0.992 3.783 9.008 1.00 95.56 88 TYR A CA 1
ATOM 690 C C . TYR A 1 88 ? 0.392 3.532 8.417 1.00 95.56 88 TYR A C 1
ATOM 692 O O . TYR A 1 88 ? 0.736 4.128 7.395 1.00 95.56 88 TYR A O 1
ATOM 700 N N . THR A 1 89 ? 1.159 2.664 9.060 1.00 94.56 89 THR A N 1
ATOM 701 C CA . THR A 1 89 ? 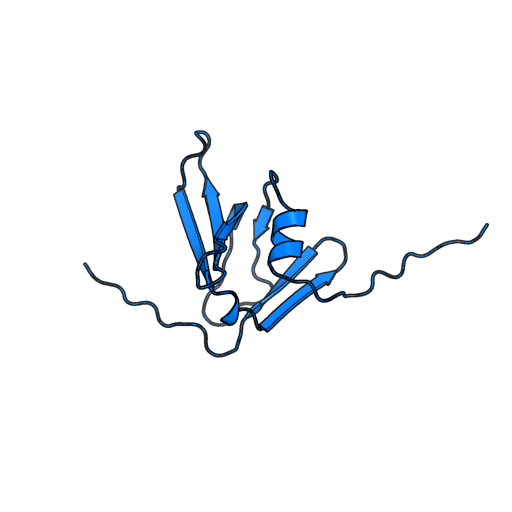2.492 2.247 8.630 1.00 94.56 89 THR A CA 1
ATOM 702 C C . THR A 1 89 ? 2.405 0.812 8.146 1.00 94.56 89 THR A C 1
ATOM 704 O O . THR A 1 89 ? 2.002 -0.066 8.904 1.00 94.56 89 THR A O 1
ATOM 707 N N . LEU A 1 90 ? 2.757 0.582 6.883 1.00 93.06 90 LEU A N 1
ATOM 708 C CA . LEU A 1 90 ? 2.874 -0.758 6.318 1.00 93.06 90 LEU A CA 1
ATOM 709 C C . LEU A 1 90 ? 4.316 -1.214 6.502 1.00 93.06 90 LEU A C 1
ATOM 711 O O . LEU A 1 90 ? 5.232 -0.562 5.996 1.00 93.06 90 LEU A O 1
ATOM 715 N N . ASN A 1 91 ? 4.503 -2.324 7.205 1.00 90.94 91 ASN A N 1
ATOM 716 C CA . ASN A 1 91 ? 5.798 -2.969 7.345 1.00 90.94 91 ASN A CA 1
ATOM 717 C C . ASN A 1 91 ? 5.845 -4.161 6.390 1.00 90.94 91 ASN A C 1
ATOM 719 O O . ASN A 1 91 ? 4.945 -4.998 6.394 1.00 90.94 91 ASN A O 1
ATOM 723 N N . PHE A 1 92 ? 6.867 -4.212 5.538 1.00 88.81 92 PHE A N 1
ATOM 724 C CA . PHE A 1 92 ? 7.016 -5.265 4.534 1.00 88.81 92 PHE A CA 1
ATOM 725 C C . PHE A 1 92 ? 7.905 -6.392 5.041 1.00 88.81 92 PHE A C 1
ATOM 727 O O . PHE A 1 92 ? 8.896 -6.147 5.730 1.00 88.81 92 PHE A O 1
ATOM 734 N N . ALA A 1 93 ? 7.594 -7.615 4.620 1.00 85.44 93 ALA A N 1
ATOM 735 C CA . ALA A 1 93 ? 8.436 -8.768 4.881 1.00 85.44 93 ALA A CA 1
ATOM 736 C C . ALA A 1 93 ? 9.834 -8.584 4.256 1.00 85.44 93 ALA A C 1
ATOM 738 O O . ALA A 1 93 ? 9.995 -8.030 3.166 1.00 85.44 93 ALA A O 1
ATOM 739 N N . PHE A 1 94 ? 10.865 -9.106 4.930 1.00 69.69 94 PHE A N 1
ATOM 740 C CA . PHE A 1 94 ? 12.286 -8.884 4.602 1.00 69.69 94 PHE A CA 1
ATOM 741 C C . PHE A 1 94 ? 12.713 -9.349 3.188 1.00 69.69 94 PHE A C 1
ATOM 743 O O . PHE A 1 94 ? 13.787 -8.985 2.711 1.00 69.69 94 PHE A O 1
ATOM 750 N N . CYS A 1 95 ? 11.888 -10.150 2.508 1.00 69.12 95 CYS A N 1
ATOM 751 C CA . CYS A 1 95 ? 12.168 -10.758 1.206 1.00 69.12 95 CYS A CA 1
ATOM 752 C C . CYS A 1 95 ? 11.348 -10.115 0.075 1.00 69.12 95 CYS A C 1
ATOM 754 O O . CYS A 1 95 ? 10.655 -10.824 -0.654 1.00 69.12 95 CYS A O 1
ATOM 756 N N . MET A 1 96 ? 11.411 -8.787 -0.073 1.00 69.88 96 MET A N 1
ATOM 757 C CA . MET A 1 96 ? 10.718 -8.102 -1.171 1.00 69.88 96 MET A CA 1
ATOM 758 C C . MET A 1 96 ? 11.086 -8.692 -2.543 1.00 69.88 96 MET A C 1
ATOM 760 O O . MET A 1 96 ? 12.231 -9.082 -2.787 1.00 69.88 96 MET A O 1
ATOM 764 N N . THR A 1 97 ? 10.092 -8.753 -3.431 1.00 70.50 97 THR A N 1
ATOM 765 C CA . THR A 1 97 ? 10.208 -9.397 -4.744 1.00 70.50 97 THR A CA 1
ATOM 766 C C . THR A 1 97 ? 11.236 -8.711 -5.655 1.00 70.50 97 THR A C 1
ATOM 768 O O . THR A 1 97 ? 11.503 -7.513 -5.543 1.00 70.50 97 THR A O 1
ATOM 771 N N . SER A 1 98 ? 11.828 -9.481 -6.572 1.00 79.50 98 SER A N 1
ATOM 772 C CA . SER A 1 98 ? 12.692 -8.938 -7.629 1.00 79.50 98 SER A CA 1
ATOM 773 C C . SER A 1 98 ? 11.844 -8.359 -8.760 1.00 79.50 98 SER A C 1
ATOM 775 O O . SER A 1 98 ? 10.737 -8.827 -9.012 1.00 79.50 98 SER A O 1
ATOM 777 N N . VAL A 1 99 ? 12.371 -7.352 -9.457 1.00 81.19 99 VAL A N 1
ATOM 778 C CA . VAL A 1 99 ? 11.697 -6.732 -10.604 1.00 81.19 99 VAL A CA 1
ATOM 779 C C . VAL A 1 99 ? 12.487 -7.036 -11.867 1.00 81.19 99 VAL A C 1
ATOM 781 O O . VAL A 1 99 ? 13.651 -6.647 -11.977 1.00 81.19 99 VAL A O 1
ATOM 784 N N . ASP A 1 100 ? 11.840 -7.696 -12.822 1.00 87.44 100 ASP A N 1
ATOM 785 C CA . ASP A 1 100 ? 12.383 -7.885 -14.163 1.00 87.44 100 ASP A CA 1
ATOM 786 C C . ASP A 1 100 ? 12.094 -6.654 -15.031 1.00 87.44 100 ASP A C 1
ATOM 788 O O . ASP A 1 100 ? 10.989 -6.110 -15.032 1.00 87.44 100 ASP A O 1
ATOM 792 N N . ILE A 1 101 ? 13.099 -6.212 -15.790 1.00 89.75 101 ILE A N 1
ATOM 793 C CA . ILE A 1 101 ? 13.007 -5.065 -16.702 1.00 89.75 101 ILE A CA 1
ATOM 794 C C . ILE A 1 101 ? 13.432 -5.537 -18.094 1.00 89.75 101 ILE A C 1
ATOM 796 O O . ILE A 1 101 ? 14.518 -6.092 -18.258 1.00 89.75 101 ILE A O 1
ATOM 800 N N . SER A 1 102 ? 12.581 -5.313 -19.094 1.00 89.25 102 SER A N 1
ATOM 801 C CA . SER A 1 102 ? 12.826 -5.676 -20.498 1.00 89.25 102 SER A CA 1
ATOM 802 C C . SER A 1 102 ? 12.406 -4.543 -21.445 1.00 89.25 102 SER A C 1
ATOM 804 O O . SER A 1 102 ? 11.687 -3.637 -21.021 1.00 89.25 102 SER A O 1
ATOM 806 N N . GLU A 1 103 ? 12.925 -4.562 -22.680 1.00 78.31 103 GLU A N 1
ATOM 807 C CA . GLU A 1 103 ? 12.616 -3.608 -23.768 1.00 78.31 103 GLU A CA 1
ATOM 808 C C . GLU A 1 103 ? 11.340 -3.990 -24.530 1.00 78.31 103 GLU A C 1
ATOM 810 O O . GLU A 1 103 ? 11.178 -5.195 -24.839 1.00 78.31 103 GLU A O 1
#

Radius of gyration: 15.82 Å; chains: 1; bounding box: 31×32×59 Å